Protein AF-A0A924QP96-F1 (afdb_monomer_lite)

pLDDT: mean 77.92, std 16.24, range [33.03, 95.75]

Radius of gyration: 25.94 Å; chains: 1; bounding box: 70×49×58 Å

Secondary structure (DSSP, 8-state):
-------------SSHHHHHHHHHHHTT--GGG--HHHHHHHHHHHHHHHHTT-SGGGHHHHHHHHHHHHHHHHHHSSS--B-TTS-B--TTHHHHHHHHHHHHHHHHHHHHHHHHHHHHTPPPPTTHHHHHHHHHHHH--S-------HHHHHHH-

Sequence (157 aa):
MNTTNYQIKLEHFEGPFDLLLFFIERDELDIYNIPITKIIKDFLDFIHSQEKLNIELSSEFILFVSTLMRIKAKLLLPRKEIDPSGNEIDPRQELIDKILEYKRFKEASVEMADMEAIRMMMVKRGNLQNELATIGEESGEGTEIQAITMFKLMKAF

Foldseek 3Di:
DDPPPPPPPDDPQPADLSVLVVVCVVVVHDLVDDPLVVSLVVLVVVVVVCVVPDDVVCPRSVVVSVLSVVLVVQVPDPDFDADPVRDGDNSCPVVSVVSVVVVVVVVVVVVVVVVVVVVVPDDDDPCPVVVVVVVCVVPDDDDDDDDDDPVNVVVVD

Structure (mmCIF, N/CA/C/O backbone):
data_AF-A0A924QP96-F1
#
_entry.id   AF-A0A924QP96-F1
#
loop_
_atom_site.group_PDB
_atom_site.id
_atom_site.type_symbol
_atom_site.label_atom_id
_atom_site.label_alt_id
_atom_site.label_comp_id
_atom_site.label_asym_id
_atom_site.label_entity_id
_atom_site.label_seq_id
_atom_site.pdbx_PDB_ins_code
_atom_site.Cartn_x
_atom_site.Cartn_y
_atom_site.Cartn_z
_atom_site.occupancy
_atom_site.B_iso_or_equiv
_atom_site.auth_seq_id
_atom_site.auth_comp_id
_atom_site.auth_asym_id
_atom_site.auth_atom_id
_atom_site.pdbx_PDB_model_num
ATOM 1 N N . MET A 1 1 ? -24.815 -28.263 -2.355 1.00 35.00 1 MET A N 1
ATOM 2 C CA . MET A 1 1 ? -24.047 -27.326 -1.508 1.00 35.00 1 MET A CA 1
ATOM 3 C C . MET A 1 1 ? -22.678 -27.194 -2.149 1.00 35.00 1 MET A C 1
ATOM 5 O O . MET A 1 1 ? -21.839 -28.054 -1.934 1.00 35.00 1 MET A O 1
ATOM 9 N N . ASN A 1 2 ? -22.502 -26.217 -3.039 1.00 33.03 2 ASN A N 1
ATOM 10 C CA . ASN A 1 2 ? -21.248 -26.052 -3.773 1.00 33.03 2 ASN A CA 1
ATOM 11 C C . ASN A 1 2 ? -20.337 -25.118 -2.981 1.00 33.03 2 ASN A C 1
ATOM 13 O O . ASN A 1 2 ? -20.459 -23.901 -3.070 1.00 33.03 2 ASN A O 1
ATOM 17 N N . THR A 1 3 ? -19.437 -25.698 -2.196 1.00 41.03 3 THR A N 1
ATOM 18 C CA . THR A 1 3 ? -18.257 -25.012 -1.674 1.00 41.03 3 THR A CA 1
ATOM 19 C C . THR A 1 3 ? -17.284 -24.848 -2.839 1.00 41.03 3 THR A C 1
ATOM 21 O O . THR A 1 3 ? -16.452 -25.715 -3.101 1.00 41.03 3 THR A O 1
ATOM 24 N N . THR A 1 4 ? -17.410 -23.757 -3.595 1.00 37.72 4 THR A N 1
ATOM 25 C CA . THR A 1 4 ? -16.342 -23.322 -4.500 1.00 37.72 4 THR A CA 1
ATOM 26 C C . THR A 1 4 ? -15.203 -22.803 -3.635 1.00 37.72 4 THR A C 1
ATOM 28 O O . THR A 1 4 ? -15.163 -21.637 -3.249 1.00 37.72 4 THR A O 1
ATOM 31 N N . ASN A 1 5 ? -14.330 -23.734 -3.259 1.00 40.84 5 ASN A N 1
ATOM 32 C CA . ASN A 1 5 ? -13.039 -23.490 -2.647 1.00 40.84 5 ASN A CA 1
ATOM 33 C C . ASN A 1 5 ? -12.201 -22.712 -3.668 1.00 40.84 5 ASN A C 1
ATOM 35 O O . ASN A 1 5 ? -11.629 -23.305 -4.584 1.00 40.84 5 ASN A O 1
ATOM 39 N N . TYR A 1 6 ? -12.213 -21.381 -3.578 1.00 34.50 6 TYR A N 1
ATOM 40 C CA . TYR A 1 6 ? -11.291 -20.549 -4.338 1.00 34.50 6 TYR A CA 1
ATOM 41 C C . TYR A 1 6 ? -9.889 -20.869 -3.832 1.00 34.50 6 TYR A C 1
ATOM 43 O O . TYR A 1 6 ? -9.474 -20.432 -2.762 1.00 34.50 6 TYR A O 1
ATOM 51 N N . GLN A 1 7 ? -9.180 -21.695 -4.594 1.00 33.47 7 GLN A N 1
ATOM 52 C CA . GLN A 1 7 ? -7.765 -21.942 -4.402 1.00 33.47 7 GLN A CA 1
ATOM 53 C C . GLN A 1 7 ? -7.032 -20.667 -4.828 1.00 33.47 7 GLN A C 1
ATOM 55 O O . GLN A 1 7 ? -6.632 -20.513 -5.980 1.00 33.47 7 GLN A O 1
ATOM 60 N N . ILE A 1 8 ? -6.933 -19.716 -3.899 1.00 35.69 8 ILE A N 1
ATOM 61 C CA . ILE A 1 8 ? -6.081 -18.541 -4.041 1.00 35.69 8 ILE A CA 1
ATOM 62 C C . ILE A 1 8 ? -4.655 -19.090 -4.094 1.00 35.69 8 ILE A C 1
ATOM 64 O O . ILE A 1 8 ? -4.137 -19.600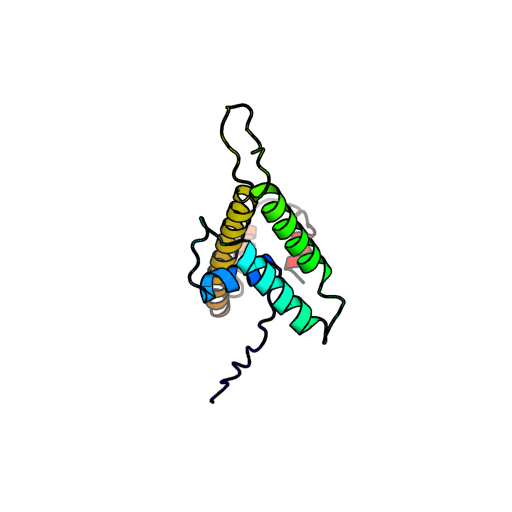 -3.099 1.00 35.69 8 ILE A O 1
ATOM 68 N N . LYS A 1 9 ? -4.038 -19.068 -5.280 1.00 37.75 9 LYS A N 1
ATOM 69 C CA . LYS A 1 9 ? -2.581 -19.161 -5.375 1.00 37.75 9 LYS A CA 1
ATOM 70 C C . LYS A 1 9 ? -2.059 -18.011 -4.528 1.00 37.75 9 LYS A C 1
ATOM 72 O O . LYS A 1 9 ? -2.385 -16.869 -4.830 1.00 37.75 9 LYS A O 1
ATOM 77 N N . LEU A 1 10 ? -1.327 -18.308 -3.457 1.00 51.03 10 LEU A N 1
ATOM 78 C CA . LEU A 1 10 ? -0.653 -17.248 -2.730 1.00 51.03 10 LEU A CA 1
ATOM 79 C C . LEU A 1 10 ? 0.310 -16.560 -3.688 1.00 51.03 10 LEU A C 1
ATOM 81 O O . LEU A 1 10 ? 1.277 -17.165 -4.158 1.00 51.03 10 LEU A O 1
ATOM 85 N N . GLU A 1 11 ? 0.007 -15.307 -3.984 1.00 55.47 11 GLU A N 1
ATOM 86 C CA . GLU A 1 11 ? 0.985 -14.371 -4.499 1.00 55.47 11 GLU A CA 1
ATOM 87 C C . GLU A 1 11 ? 2.100 -14.259 -3.449 1.00 55.47 11 GLU A C 1
ATOM 89 O O . GLU A 1 11 ? 1.843 -14.268 -2.240 1.00 55.47 11 GLU A O 1
ATOM 94 N N . HIS A 1 12 ? 3.357 -14.244 -3.898 1.00 66.81 12 HIS A N 1
ATOM 95 C CA . HIS A 1 12 ? 4.457 -13.845 -3.026 1.00 66.81 12 HIS A CA 1
ATOM 96 C C . HIS A 1 12 ? 4.272 -12.350 -2.760 1.00 66.81 12 HIS A C 1
ATOM 98 O O . HIS A 1 12 ? 4.668 -11.533 -3.582 1.00 66.81 12 HIS A O 1
ATOM 104 N N . PHE A 1 13 ? 3.614 -12.008 -1.654 1.00 76.69 13 PHE A N 1
ATOM 105 C CA . PHE A 1 13 ? 3.503 -10.622 -1.211 1.00 76.69 13 PHE A CA 1
ATOM 106 C C . PHE A 1 13 ? 4.882 -10.110 -0.798 1.00 76.69 13 PHE A C 1
ATOM 108 O O . PHE A 1 13 ? 5.606 -10.794 -0.071 1.00 76.69 13 PHE A O 1
ATOM 115 N N . GLU A 1 14 ? 5.218 -8.883 -1.189 1.00 79.56 14 GLU A N 1
ATOM 116 C CA . GLU A 1 14 ? 6.499 -8.242 -0.845 1.00 79.56 14 GLU A CA 1
ATOM 117 C C . GLU A 1 14 ? 6.496 -7.608 0.563 1.00 79.56 14 GLU A C 1
ATOM 119 O O . GLU A 1 14 ? 7.251 -6.680 0.850 1.00 79.56 14 GLU A O 1
ATOM 124 N N . GLY A 1 15 ? 5.621 -8.086 1.455 1.00 86.12 15 GLY A N 1
ATOM 125 C CA . GLY A 1 15 ? 5.541 -7.662 2.853 1.00 86.12 15 GLY A CA 1
ATOM 126 C C . GLY A 1 15 ? 4.112 -7.429 3.363 1.00 86.12 15 GLY A C 1
ATOM 127 O O . GLY A 1 15 ? 3.129 -7.672 2.656 1.00 86.12 15 GLY A O 1
ATOM 128 N N . PRO A 1 16 ? 3.962 -6.937 4.608 1.00 89.06 16 PRO A N 1
ATOM 129 C CA . PRO A 1 16 ? 2.652 -6.755 5.230 1.00 89.06 16 PRO A CA 1
ATOM 130 C C . PRO A 1 16 ? 1.829 -5.626 4.595 1.00 89.06 16 PRO A C 1
ATOM 132 O O . PRO A 1 16 ? 0.611 -5.740 4.518 1.00 89.06 16 PRO A O 1
ATOM 135 N N . PHE A 1 17 ? 2.449 -4.545 4.114 1.00 91.38 17 PHE A N 1
ATOM 136 C CA . PHE A 1 17 ? 1.701 -3.462 3.458 1.00 91.38 17 PHE A CA 1
ATOM 137 C C . PHE A 1 17 ? 1.084 -3.896 2.129 1.00 91.38 17 PHE A C 1
ATOM 139 O O . PHE A 1 17 ? -0.019 -3.464 1.805 1.00 91.38 17 PHE A O 1
ATOM 146 N N . ASP A 1 18 ? 1.757 -4.789 1.406 1.00 89.19 18 ASP A N 1
ATOM 147 C CA . ASP A 1 18 ? 1.261 -5.336 0.148 1.00 89.19 18 ASP A CA 1
ATOM 148 C C . ASP A 1 18 ? 0.021 -6.208 0.367 1.00 89.19 18 ASP A C 1
ATOM 150 O O . ASP A 1 18 ? -1.023 -6.008 -0.254 1.00 89.19 18 ASP A O 1
ATOM 154 N N . LEU A 1 19 ? 0.092 -7.100 1.360 1.00 88.44 19 LEU A N 1
ATOM 155 C CA . LEU A 1 19 ? -1.046 -7.917 1.772 1.00 88.44 19 LEU A CA 1
ATOM 156 C C . LEU A 1 19 ? -2.220 -7.058 2.273 1.00 88.44 19 LEU A C 1
ATOM 158 O O . LEU A 1 19 ? -3.385 -7.358 2.009 1.00 88.44 19 LEU A O 1
ATOM 162 N N . LEU A 1 20 ? -1.926 -5.973 2.991 1.00 90.38 20 LEU A N 1
ATOM 163 C CA . LEU A 1 20 ? -2.950 -5.039 3.440 1.00 90.38 20 LEU A CA 1
ATOM 164 C C . LEU A 1 20 ? -3.643 -4.349 2.262 1.00 90.38 20 LEU A C 1
ATOM 166 O O . LEU A 1 20 ? -4.870 -4.254 2.252 1.00 90.38 20 LEU A O 1
ATOM 170 N N . LEU A 1 21 ? -2.869 -3.882 1.283 1.00 89.94 21 LEU A N 1
ATOM 171 C CA . LEU A 1 21 ? -3.402 -3.253 0.081 1.00 89.94 21 LEU A CA 1
ATOM 172 C C . LEU A 1 21 ? -4.283 -4.237 -0.699 1.00 89.94 21 LEU A C 1
ATOM 174 O O . LEU A 1 21 ? -5.392 -3.878 -1.086 1.00 89.94 21 LEU A O 1
ATOM 178 N N . PHE A 1 22 ? -3.859 -5.498 -0.805 1.00 89.50 22 PHE A N 1
ATOM 179 C CA . PHE A 1 22 ? -4.665 -6.569 -1.387 1.00 89.50 22 PHE A CA 1
ATOM 180 C C . PHE A 1 22 ? -6.014 -6.747 -0.673 1.00 89.50 22 PHE A C 1
ATOM 182 O O . PHE A 1 22 ? -7.045 -6.854 -1.332 1.00 89.50 22 PHE A O 1
ATOM 189 N N . PHE A 1 23 ? -6.053 -6.748 0.666 1.00 89.44 23 PHE A N 1
ATOM 190 C CA . PHE A 1 23 ? -7.327 -6.842 1.393 1.00 89.44 23 PHE A CA 1
ATOM 191 C C . PHE A 1 23 ? -8.234 -5.636 1.156 1.00 89.44 23 PHE A C 1
ATOM 193 O O . PHE A 1 23 ? -9.446 -5.803 1.030 1.00 89.44 23 PHE A O 1
ATOM 200 N N . ILE A 1 24 ? -7.655 -4.435 1.088 1.00 89.56 24 ILE A N 1
ATOM 201 C CA . ILE A 1 24 ? -8.392 -3.200 0.807 1.00 89.56 24 ILE A CA 1
ATOM 202 C C . ILE A 1 24 ? -9.014 -3.256 -0.592 1.00 89.56 24 ILE A C 1
ATOM 204 O O . ILE A 1 24 ? -10.193 -2.945 -0.737 1.00 89.56 24 ILE A O 1
ATOM 208 N N . GLU A 1 25 ? -8.255 -3.698 -1.595 1.00 88.75 25 GLU A N 1
ATOM 209 C CA . GLU A 1 25 ? -8.723 -3.822 -2.978 1.00 88.75 25 GLU A CA 1
ATOM 210 C C . GLU A 1 25 ? -9.764 -4.937 -3.141 1.00 88.75 25 GLU A C 1
ATOM 212 O O . GLU A 1 25 ? -10.822 -4.704 -3.719 1.00 88.75 25 GLU A O 1
ATOM 217 N N . ARG A 1 26 ? -9.512 -6.129 -2.580 1.00 88.81 26 ARG A N 1
ATOM 218 C CA . ARG A 1 26 ? -10.419 -7.290 -2.651 1.00 88.81 26 ARG A CA 1
ATOM 219 C C . ARG A 1 26 ? -11.801 -6.986 -2.075 1.00 88.81 26 ARG A C 1
ATOM 221 O O . ARG A 1 26 ? -12.803 -7.482 -2.583 1.00 88.81 26 ARG A O 1
ATOM 228 N N . ASP A 1 27 ? -11.837 -6.226 -0.985 1.00 88.69 27 ASP A N 1
ATOM 229 C CA . ASP A 1 27 ? -13.055 -5.945 -0.228 1.00 88.69 27 ASP A CA 1
ATOM 230 C C . ASP A 1 27 ? -13.647 -4.556 -0.517 1.00 88.69 27 ASP A C 1
ATOM 232 O O . ASP A 1 27 ? -14.581 -4.155 0.180 1.00 88.69 27 ASP A O 1
ATOM 236 N N . GLU A 1 28 ? -13.100 -3.832 -1.503 1.00 87.88 28 GLU A N 1
ATOM 237 C CA . GLU A 1 28 ? -13.508 -2.475 -1.899 1.00 87.88 28 GLU A CA 1
ATOM 238 C C . GLU A 1 28 ? -13.612 -1.508 -0.702 1.00 87.88 28 GLU A C 1
ATOM 240 O O . GLU A 1 28 ? -14.573 -0.751 -0.543 1.00 87.88 28 GLU A O 1
ATOM 245 N N . LEU A 1 29 ? -12.621 -1.561 0.192 1.00 87.88 29 LEU A N 1
ATOM 246 C CA . LEU A 1 29 ? -12.597 -0.748 1.406 1.00 87.88 29 LEU A CA 1
ATOM 247 C C . LEU A 1 29 ? -12.061 0.658 1.123 1.00 87.88 29 LEU A C 1
ATOM 249 O O . LEU A 1 29 ? -11.105 0.847 0.375 1.00 87.88 29 LEU A O 1
ATOM 253 N N . ASP A 1 30 ? -12.628 1.651 1.806 1.00 89.06 30 ASP A N 1
ATOM 254 C CA . ASP A 1 30 ? -12.064 2.999 1.828 1.00 89.06 30 ASP A CA 1
ATOM 255 C C . ASP A 1 30 ? -10.806 3.031 2.714 1.00 89.06 30 ASP A C 1
ATOM 257 O O . ASP A 1 30 ? -10.857 2.678 3.897 1.00 89.06 30 ASP A O 1
ATOM 261 N N . ILE A 1 31 ? -9.685 3.495 2.151 1.00 85.94 31 ILE A N 1
ATOM 262 C CA . ILE A 1 31 ? -8.395 3.640 2.842 1.00 85.94 31 ILE A CA 1
ATOM 263 C C . ILE A 1 31 ? -8.521 4.590 4.043 1.00 85.94 31 ILE A C 1
ATOM 265 O O . ILE A 1 31 ? -7.880 4.371 5.071 1.00 85.94 31 ILE A O 1
ATOM 269 N N . TYR A 1 32 ? -9.375 5.613 3.963 1.00 86.50 32 TYR A N 1
ATOM 270 C CA . TYR A 1 32 ? -9.579 6.553 5.069 1.00 86.50 32 TYR A CA 1
ATOM 271 C C . TYR A 1 32 ? -10.458 5.977 6.183 1.00 86.50 32 TYR A C 1
ATOM 273 O O . TYR A 1 32 ? -10.402 6.440 7.324 1.00 86.50 32 TYR A O 1
ATOM 281 N N . ASN A 1 33 ? -11.254 4.946 5.888 1.00 85.81 33 ASN A N 1
ATOM 282 C CA . ASN A 1 33 ? -12.160 4.337 6.853 1.00 85.81 33 ASN A CA 1
ATOM 283 C C . ASN A 1 33 ? -12.020 2.815 6.913 1.00 85.81 33 ASN A C 1
ATOM 285 O O . ASN A 1 33 ? -12.968 2.052 6.714 1.00 85.81 33 ASN A O 1
ATOM 289 N N . ILE A 1 34 ? -10.814 2.376 7.255 1.00 85.00 34 ILE A N 1
ATOM 290 C CA . ILE A 1 34 ? -10.489 0.958 7.322 1.00 85.00 34 ILE A CA 1
ATOM 291 C C . ILE A 1 34 ? -11.118 0.292 8.566 1.00 85.00 34 ILE A C 1
ATOM 293 O O . ILE A 1 34 ? -10.837 0.705 9.704 1.00 85.00 34 ILE A O 1
ATOM 297 N N . PRO A 1 35 ? -11.895 -0.801 8.404 1.00 89.00 35 PRO A N 1
ATOM 298 C CA . PRO A 1 35 ? -12.380 -1.614 9.514 1.00 89.00 35 PRO A CA 1
ATOM 299 C C . PRO A 1 35 ? -11.260 -2.495 10.095 1.00 89.00 35 PRO A C 1
ATOM 301 O O . PRO A 1 35 ? -11.127 -3.672 9.758 1.00 89.00 35 PRO A O 1
ATOM 304 N N . ILE A 1 36 ? -10.492 -1.946 11.046 1.00 89.12 36 ILE A N 1
ATOM 305 C CA . ILE A 1 36 ? -9.328 -2.601 11.686 1.00 89.12 36 ILE A CA 1
ATOM 306 C C . ILE A 1 36 ? -9.634 -4.024 12.186 1.00 89.12 36 ILE A C 1
ATOM 308 O O . ILE A 1 36 ? -8.807 -4.922 12.063 1.00 89.12 36 ILE A O 1
ATOM 312 N N . THR A 1 37 ? -10.834 -4.271 12.722 1.00 90.38 37 THR A N 1
ATOM 313 C CA . THR A 1 37 ? -11.215 -5.609 13.210 1.00 90.38 37 THR A CA 1
ATOM 314 C C . THR A 1 37 ? -11.270 -6.657 12.101 1.00 90.38 37 THR A C 1
ATOM 316 O O . THR A 1 37 ? -10.859 -7.790 12.340 1.00 90.38 37 THR A O 1
ATOM 319 N N . LYS A 1 38 ? -11.773 -6.293 10.916 1.00 90.25 38 LYS A N 1
ATOM 320 C CA . LYS A 1 38 ? -11.849 -7.207 9.772 1.00 90.25 38 LYS A CA 1
ATOM 321 C C . LYS A 1 38 ? -10.441 -7.526 9.274 1.00 90.25 38 LYS A C 1
ATOM 323 O O . LYS A 1 38 ? -10.082 -8.688 9.171 1.00 90.25 38 LYS A O 1
ATOM 328 N N . ILE A 1 39 ? -9.621 -6.491 9.114 1.00 90.69 39 ILE A N 1
ATOM 329 C CA . ILE A 1 39 ? -8.245 -6.617 8.627 1.00 90.69 39 ILE A CA 1
ATOM 330 C C . ILE A 1 39 ? -7.385 -7.482 9.547 1.00 90.69 39 ILE A C 1
ATOM 332 O O . ILE A 1 39 ? -6.684 -8.360 9.065 1.00 90.69 39 ILE A O 1
ATOM 336 N N . ILE A 1 40 ? -7.457 -7.288 10.870 1.00 90.88 40 ILE A N 1
ATOM 337 C CA . ILE A 1 40 ? -6.714 -8.136 11.819 1.00 90.88 40 ILE A CA 1
ATOM 338 C C . ILE A 1 40 ? -7.086 -9.610 11.640 1.00 90.88 40 ILE A C 1
ATOM 340 O O . ILE A 1 40 ? -6.206 -10.466 11.680 1.00 90.88 40 ILE A O 1
ATOM 344 N N . LYS A 1 41 ? -8.379 -9.904 11.465 1.00 91.06 41 LYS A N 1
ATOM 345 C CA . LYS A 1 41 ? -8.849 -11.276 11.277 1.00 91.06 41 LYS A CA 1
ATOM 346 C C . LYS A 1 41 ? -8.294 -11.863 9.981 1.00 91.06 41 LYS A C 1
ATOM 348 O O . LYS A 1 41 ? -7.708 -12.935 10.025 1.00 91.06 41 LYS A O 1
ATOM 353 N N . ASP A 1 42 ? -8.398 -11.128 8.880 1.00 89.44 42 ASP A N 1
ATOM 354 C CA . ASP A 1 42 ? -7.914 -11.575 7.574 1.00 89.44 42 ASP A CA 1
ATOM 355 C C . ASP A 1 42 ? -6.387 -11.778 7.563 1.00 89.44 42 ASP A C 1
ATOM 357 O O . ASP A 1 42 ? -5.895 -12.752 6.995 1.00 89.44 42 ASP A O 1
ATOM 361 N N . PHE A 1 43 ? -5.632 -10.921 8.261 1.00 88.44 43 PHE A N 1
ATOM 362 C CA . PHE A 1 43 ? -4.190 -11.093 8.471 1.00 88.44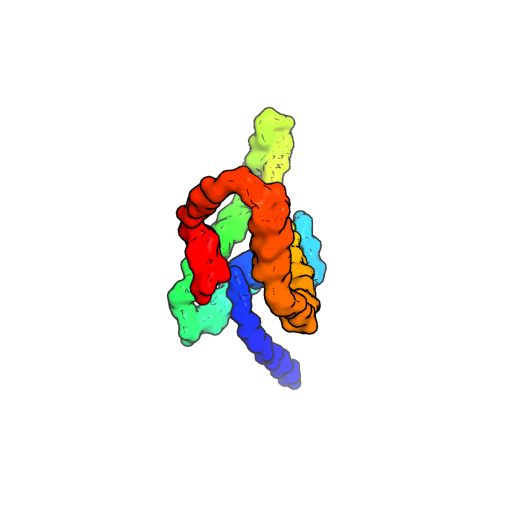 43 PHE A CA 1
ATOM 363 C C . PHE A 1 43 ? -3.857 -12.359 9.261 1.00 88.44 43 PHE A C 1
ATOM 365 O O . PHE A 1 43 ? -2.956 -13.101 8.880 1.00 88.44 43 PHE A O 1
ATOM 372 N N . LEU A 1 44 ? -4.556 -12.601 10.371 1.00 86.69 44 LEU A N 1
ATOM 373 C CA . LEU A 1 44 ? -4.341 -13.797 11.187 1.00 86.69 44 LEU A CA 1
ATOM 374 C C . LEU A 1 44 ? -4.712 -15.064 10.415 1.00 86.69 44 LEU A C 1
ATOM 376 O O . LEU A 1 44 ? -3.962 -16.035 10.450 1.00 86.69 44 LEU A O 1
ATOM 380 N N . ASP A 1 45 ? -5.822 -15.039 9.677 1.00 87.06 45 ASP A N 1
ATOM 381 C CA . ASP A 1 45 ? -6.252 -16.150 8.830 1.00 87.06 45 ASP A CA 1
ATOM 382 C C . ASP A 1 45 ? -5.195 -16.446 7.749 1.00 87.06 45 ASP A C 1
ATOM 384 O O . ASP A 1 45 ? -4.853 -17.609 7.516 1.00 87.06 45 ASP A O 1
ATOM 388 N N . PHE A 1 46 ? -4.604 -15.406 7.148 1.00 83.44 46 PHE A N 1
ATOM 389 C CA . PHE A 1 46 ? -3.490 -15.545 6.211 1.00 83.44 46 PHE A CA 1
ATOM 390 C C . PHE A 1 46 ? -2.253 -16.173 6.870 1.00 83.44 46 PHE A C 1
ATOM 392 O O . PHE A 1 46 ? -1.758 -17.188 6.375 1.00 83.44 46 PHE A O 1
ATOM 399 N N . ILE A 1 47 ? -1.790 -15.633 8.003 1.00 80.44 47 ILE A N 1
ATOM 400 C CA . ILE A 1 47 ? -0.611 -16.142 8.725 1.00 80.44 47 ILE A CA 1
ATOM 401 C C . ILE A 1 47 ? -0.819 -17.605 9.130 1.00 80.44 47 ILE A C 1
ATOM 403 O O . ILE A 1 47 ? 0.019 -18.448 8.824 1.00 80.44 47 ILE A O 1
ATOM 407 N N . HIS A 1 48 ? -1.961 -17.950 9.726 1.00 80.19 48 HIS A N 1
ATOM 408 C CA . HIS A 1 48 ? -2.254 -19.324 10.143 1.00 80.19 48 HIS A CA 1
ATOM 409 C C . HIS A 1 48 ? -2.396 -20.297 8.966 1.00 80.19 48 HIS A C 1
ATOM 411 O O . HIS A 1 48 ? -2.083 -21.484 9.098 1.00 80.19 48 HIS A O 1
ATOM 417 N N . SER A 1 49 ? -2.844 -19.822 7.798 1.00 77.94 49 SER A N 1
ATOM 418 C CA . SER A 1 49 ? -2.840 -20.635 6.576 1.00 77.94 49 SER A CA 1
ATOM 419 C C . SER A 1 49 ? -1.416 -20.959 6.099 1.00 77.94 49 SER A C 1
ATOM 421 O O . SER A 1 49 ? -1.196 -22.039 5.547 1.00 77.94 49 SER A O 1
ATOM 423 N N . GLN A 1 50 ? -0.456 -20.062 6.364 1.00 68.50 50 GLN A N 1
ATOM 424 C CA . GLN A 1 50 ? 0.957 -20.181 5.990 1.00 68.50 50 GLN A CA 1
ATOM 425 C C . GLN A 1 50 ? 1.836 -20.874 7.035 1.00 68.50 50 GLN A C 1
ATOM 427 O O . GLN A 1 50 ? 2.802 -21.534 6.662 1.00 68.50 50 GLN A O 1
ATOM 432 N N . GLU A 1 51 ? 1.496 -20.806 8.325 1.00 58.06 51 GLU A N 1
ATOM 433 C CA . GLU A 1 51 ? 2.249 -21.448 9.417 1.00 58.06 51 GLU A CA 1
ATOM 434 C C . GLU A 1 51 ? 2.343 -22.976 9.275 1.00 58.06 51 GLU A C 1
ATOM 436 O O . GLU A 1 51 ? 3.271 -23.591 9.797 1.00 58.06 51 GLU A O 1
ATOM 441 N N . LYS A 1 52 ? 1.438 -23.611 8.518 1.00 58.19 52 LYS A N 1
ATOM 442 C CA . LYS A 1 52 ? 1.579 -25.032 8.154 1.00 58.19 52 LYS A CA 1
ATOM 443 C C . LYS A 1 52 ? 2.757 -25.306 7.207 1.00 58.19 52 LYS A C 1
ATOM 445 O O . LYS A 1 52 ? 3.119 -26.470 7.052 1.00 58.19 52 LYS A O 1
ATOM 450 N N . LEU A 1 53 ? 3.312 -24.277 6.562 1.00 54.22 53 LEU A N 1
ATOM 451 C CA . LEU A 1 53 ? 4.312 -24.384 5.500 1.00 54.22 53 LEU A CA 1
ATOM 452 C C . LEU A 1 53 ? 5.655 -23.697 5.807 1.00 54.22 53 LEU A C 1
ATOM 454 O O . LEU A 1 53 ? 6.659 -24.197 5.314 1.00 54.22 53 LEU A O 1
ATOM 458 N N . ASN A 1 54 ? 5.718 -22.600 6.580 1.00 55.25 54 ASN A N 1
ATOM 459 C CA . ASN A 1 54 ? 6.990 -21.919 6.894 1.00 55.25 54 ASN A CA 1
ATOM 460 C C . ASN A 1 54 ? 6.900 -20.963 8.103 1.00 55.25 54 ASN A C 1
ATOM 462 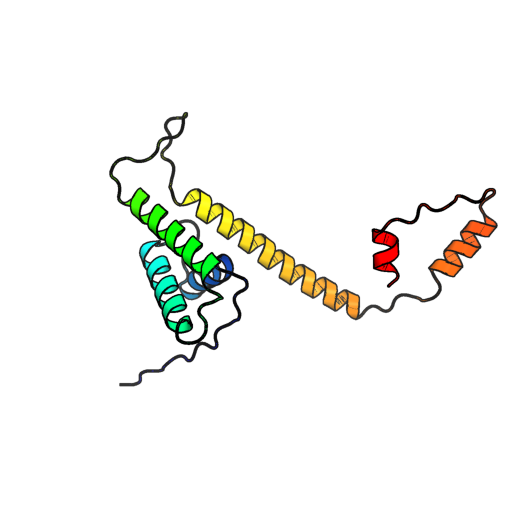O O . ASN A 1 54 ? 6.139 -20.002 8.082 1.00 55.25 54 ASN A O 1
ATOM 466 N N . ILE A 1 55 ? 7.731 -21.184 9.130 1.00 53.19 55 ILE A N 1
ATOM 467 C CA . ILE A 1 55 ? 7.796 -20.378 10.371 1.00 53.19 55 ILE A CA 1
ATOM 468 C C . ILE A 1 55 ? 8.702 -19.131 10.232 1.00 53.19 55 ILE A C 1
ATOM 470 O O . ILE A 1 55 ? 8.514 -18.149 10.947 1.00 53.19 55 ILE A O 1
ATOM 474 N N . GLU A 1 56 ? 9.660 -19.119 9.297 1.00 55.59 56 GLU A N 1
ATOM 475 C CA . GLU A 1 56 ? 10.664 -18.041 9.180 1.00 55.59 56 GLU A CA 1
ATOM 476 C C . GLU A 1 56 ? 10.154 -16.749 8.513 1.00 55.59 56 GLU A C 1
ATOM 478 O O . GLU A 1 56 ? 10.711 -15.684 8.762 1.00 55.59 56 GLU A O 1
ATOM 483 N N . LEU A 1 57 ? 9.058 -16.792 7.742 1.00 58.66 57 LEU A N 1
ATOM 484 C CA . LEU A 1 57 ? 8.508 -15.620 7.033 1.00 58.66 57 LEU A CA 1
ATOM 485 C C . LEU A 1 57 ? 7.724 -14.656 7.957 1.00 58.66 57 LEU A C 1
ATOM 487 O O . LEU A 1 57 ? 7.208 -13.637 7.513 1.00 58.66 57 LEU A O 1
ATOM 491 N N . SER A 1 58 ? 7.591 -14.964 9.250 1.00 63.91 58 SER A N 1
ATOM 492 C CA . SER A 1 58 ? 6.512 -14.410 10.076 1.00 63.91 58 SER A CA 1
ATOM 493 C C . SER A 1 58 ? 6.860 -13.169 10.912 1.00 63.91 58 SER A C 1
ATOM 495 O O . SER A 1 58 ? 5.952 -12.582 11.502 1.00 63.91 58 SER A O 1
ATOM 497 N N . SER A 1 59 ? 8.121 -12.745 11.022 1.00 78.94 59 SER A N 1
ATOM 498 C CA . SER A 1 59 ? 8.513 -11.702 11.993 1.00 78.94 59 SER A CA 1
ATOM 499 C C . SER A 1 59 ? 7.906 -10.325 11.686 1.00 78.94 59 SER A C 1
ATOM 501 O O . SER A 1 59 ? 7.306 -9.702 12.566 1.00 78.94 59 SER A O 1
ATOM 503 N N . GLU A 1 60 ? 7.990 -9.873 10.435 1.00 82.50 60 GLU A N 1
ATOM 504 C CA . GLU A 1 60 ? 7.420 -8.595 9.990 1.00 82.50 60 GLU A CA 1
ATOM 505 C C . GLU A 1 60 ? 5.888 -8.605 10.041 1.00 82.50 60 GLU A C 1
ATOM 507 O O . GLU A 1 60 ? 5.267 -7.641 10.492 1.00 82.50 60 GLU A O 1
ATOM 512 N N . PHE A 1 61 ? 5.269 -9.726 9.661 1.00 85.12 61 PHE A N 1
ATOM 513 C CA . PHE A 1 61 ? 3.820 -9.903 9.728 1.00 85.12 61 PHE A CA 1
ATOM 514 C C . PHE A 1 61 ? 3.309 -9.907 11.175 1.00 85.12 61 PHE A C 1
ATOM 516 O O . PHE A 1 61 ? 2.313 -9.246 11.469 1.00 85.12 61 PHE A O 1
ATOM 523 N N . ILE A 1 62 ? 4.005 -10.571 12.106 1.00 85.19 62 ILE A N 1
ATOM 524 C CA . ILE A 1 62 ? 3.662 -10.555 13.538 1.00 85.19 62 ILE A CA 1
ATOM 525 C C . ILE A 1 62 ? 3.785 -9.138 14.102 1.00 85.19 62 ILE A C 1
ATOM 527 O O . ILE A 1 62 ? 2.875 -8.670 14.794 1.00 85.19 62 ILE A O 1
ATOM 531 N N . LEU A 1 63 ? 4.877 -8.430 13.791 1.00 88.88 63 LEU A N 1
ATOM 532 C CA . LEU A 1 63 ? 5.048 -7.035 14.198 1.00 88.88 63 LEU A CA 1
ATOM 533 C C . LEU A 1 63 ? 3.884 -6.178 13.685 1.00 88.88 63 LEU A C 1
ATOM 535 O O . LEU A 1 63 ? 3.317 -5.374 14.435 1.00 88.88 63 LEU A O 1
ATOM 539 N N . PHE A 1 64 ? 3.481 -6.382 12.434 1.00 90.38 64 PHE A N 1
ATOM 540 C CA . PHE A 1 64 ? 2.391 -5.632 11.835 1.00 90.38 64 PHE A CA 1
ATOM 541 C C . PHE A 1 64 ? 1.042 -5.925 12.501 1.00 90.38 64 PHE A C 1
ATOM 543 O O . PHE A 1 64 ? 0.342 -5.000 12.918 1.00 90.38 64 PHE A O 1
ATOM 550 N N . VAL A 1 65 ? 0.710 -7.200 12.717 1.00 90.00 65 VAL A N 1
ATOM 551 C CA . VAL A 1 65 ? -0.509 -7.603 13.433 1.00 90.00 65 VAL A CA 1
ATOM 552 C C . VAL A 1 65 ? -0.531 -7.035 14.852 1.00 90.00 65 VAL A C 1
ATOM 554 O O . VAL A 1 65 ? -1.552 -6.494 15.279 1.00 90.00 65 VAL A O 1
ATOM 557 N N . SER A 1 66 ? 0.596 -7.072 15.568 1.00 91.88 66 SER A N 1
ATOM 558 C CA . SER A 1 66 ? 0.704 -6.469 16.902 1.00 91.88 66 SER A CA 1
ATOM 559 C C . SER A 1 66 ? 0.423 -4.958 16.876 1.00 91.88 66 SER A C 1
ATOM 561 O O . SER A 1 66 ? -0.242 -4.423 17.767 1.00 91.88 66 SER A O 1
ATOM 563 N N . THR A 1 67 ? 0.846 -4.276 15.807 1.00 92.44 67 THR A N 1
ATOM 564 C CA . THR A 1 67 ? 0.595 -2.848 15.591 1.00 92.44 67 THR A CA 1
ATOM 565 C C . THR A 1 67 ? -0.889 -2.580 15.345 1.00 92.44 67 THR A C 1
ATOM 567 O O . THR A 1 67 ? -1.459 -1.690 15.978 1.00 92.44 67 THR A O 1
ATOM 570 N N . LEU A 1 68 ? -1.554 -3.385 14.513 1.00 92.44 68 LEU A N 1
ATOM 571 C CA . LEU A 1 68 ? -3.000 -3.283 14.296 1.00 92.44 68 LEU A CA 1
ATOM 572 C C . LEU A 1 68 ? -3.795 -3.547 15.583 1.00 92.44 68 LEU A C 1
ATOM 574 O O . LEU A 1 68 ? -4.741 -2.819 15.891 1.00 92.44 68 LEU A O 1
ATOM 578 N N . MET A 1 69 ? -3.396 -4.548 16.375 1.00 92.62 69 MET A N 1
ATOM 579 C CA . MET A 1 69 ? -4.006 -4.830 17.679 1.00 92.62 69 MET A CA 1
ATOM 580 C C . MET A 1 69 ? -3.847 -3.654 18.647 1.00 92.62 69 MET A C 1
ATOM 582 O O . MET A 1 69 ? -4.808 -3.292 19.328 1.00 92.62 69 MET A O 1
ATOM 586 N N . ARG A 1 70 ? -2.674 -3.009 18.670 1.00 91.94 70 ARG A N 1
ATOM 587 C CA . ARG A 1 70 ? -2.431 -1.789 19.454 1.00 91.94 70 ARG A CA 1
ATOM 588 C C . ARG A 1 70 ? -3.355 -0.649 19.028 1.00 91.94 70 ARG A C 1
ATOM 590 O O . ARG A 1 70 ? -3.945 -0.000 19.889 1.00 91.94 70 ARG A O 1
ATOM 597 N N . ILE A 1 71 ? -3.516 -0.425 17.723 1.00 90.62 71 ILE A N 1
ATOM 598 C CA . ILE A 1 71 ? -4.431 0.593 17.178 1.00 90.62 71 ILE A CA 1
ATOM 599 C C . ILE A 1 71 ? -5.873 0.289 17.599 1.00 90.62 71 ILE A C 1
ATOM 601 O O . ILE A 1 71 ? -6.569 1.169 18.104 1.00 90.62 71 ILE A O 1
ATOM 605 N N . LYS A 1 72 ? -6.308 -0.972 17.479 1.00 90.88 72 LYS A N 1
ATOM 606 C CA . LYS A 1 72 ? -7.639 -1.406 17.925 1.00 90.88 72 LYS A CA 1
ATOM 607 C C . LYS A 1 72 ? -7.850 -1.168 19.420 1.00 90.88 72 LYS A C 1
ATOM 609 O O . LYS A 1 72 ? -8.910 -0.686 19.807 1.00 90.88 72 LYS A O 1
ATOM 614 N N . ALA A 1 73 ? -6.861 -1.485 20.253 1.00 91.31 73 ALA A N 1
ATOM 615 C CA . ALA A 1 73 ? -6.934 -1.242 21.689 1.00 91.31 73 ALA A CA 1
ATOM 616 C C . ALA A 1 73 ? -7.093 0.255 21.996 1.00 91.31 73 ALA A C 1
ATOM 618 O O . ALA A 1 73 ? -7.986 0.614 22.757 1.00 91.31 73 ALA A O 1
ATOM 619 N N . LYS A 1 74 ? -6.301 1.127 21.351 1.00 88.06 74 LYS A N 1
ATOM 620 C CA . LYS A 1 74 ? -6.432 2.588 21.488 1.00 88.06 74 LYS A CA 1
ATOM 621 C C . LYS A 1 74 ? -7.817 3.097 21.084 1.00 88.06 74 LYS A C 1
ATOM 623 O O . LYS A 1 74 ? -8.385 3.917 21.792 1.00 88.06 74 LYS A O 1
ATOM 628 N N . LEU A 1 75 ? -8.380 2.571 19.998 1.00 86.00 75 LEU A N 1
ATOM 629 C CA . LEU A 1 75 ? -9.690 2.982 19.480 1.00 86.00 75 LEU A CA 1
ATOM 630 C C . LEU A 1 75 ? -10.855 2.612 20.417 1.00 86.00 75 LEU A C 1
ATOM 632 O O . LEU A 1 75 ? -11.870 3.301 20.441 1.00 86.00 75 LEU A O 1
ATOM 636 N N . LEU A 1 76 ? -10.713 1.540 21.201 1.00 87.31 76 LEU A N 1
ATOM 637 C CA . LEU A 1 76 ? -11.716 1.109 22.183 1.00 87.31 76 LEU A CA 1
ATOM 638 C C . LEU A 1 76 ? -11.603 1.834 23.533 1.00 87.31 76 LEU A C 1
ATOM 640 O O . LEU A 1 76 ? -12.502 1.709 24.368 1.00 87.31 76 LEU A O 1
ATOM 644 N N . LEU A 1 77 ? -10.511 2.560 23.781 1.00 86.00 77 LEU A N 1
ATOM 645 C CA . LEU A 1 77 ? -10.318 3.268 25.041 1.00 86.00 77 LEU A CA 1
ATOM 646 C C . LEU A 1 77 ? -11.151 4.563 25.074 1.00 86.00 77 LEU A C 1
ATOM 648 O O . LEU A 1 77 ? -11.179 5.315 24.104 1.00 86.00 77 LEU A O 1
ATOM 652 N N . PRO A 1 78 ? -11.782 4.891 26.218 1.00 75.19 78 PRO A N 1
ATOM 653 C CA . PRO A 1 78 ? -12.606 6.095 26.355 1.00 75.19 78 PRO A CA 1
ATOM 654 C C . PRO A 1 78 ? -11.788 7.394 26.422 1.00 75.19 78 PRO A C 1
ATOM 656 O O . PRO A 1 78 ? -12.353 8.483 26.370 1.00 75.19 78 PRO A O 1
ATOM 659 N N . ARG A 1 79 ? -10.461 7.300 26.575 1.00 69.69 79 ARG A N 1
ATOM 660 C CA . ARG A 1 79 ? -9.549 8.446 26.613 1.00 69.69 79 ARG A CA 1
ATOM 661 C C . ARG A 1 79 ? -8.842 8.556 25.272 1.00 69.69 79 ARG A C 1
ATOM 663 O O . ARG A 1 79 ? -7.917 7.794 25.007 1.00 69.69 79 ARG A O 1
ATOM 670 N N . LYS A 1 80 ? -9.292 9.500 24.455 1.00 70.69 80 LYS A N 1
ATOM 671 C CA . LYS A 1 80 ? -8.657 9.830 23.182 1.00 70.69 80 LYS A CA 1
ATOM 672 C C . LYS A 1 80 ? -7.413 10.679 23.444 1.00 70.69 80 LYS A C 1
ATOM 674 O O . LYS A 1 80 ? -7.439 11.559 24.306 1.00 70.69 80 LYS A O 1
ATOM 679 N N . GLU A 1 81 ? -6.321 10.364 22.756 1.00 72.25 81 GLU A N 1
ATOM 680 C CA . GLU A 1 81 ? -5.096 11.164 22.803 1.00 72.25 81 GLU A CA 1
ATOM 681 C C . GLU A 1 81 ? -5.371 12.502 22.101 1.00 72.25 81 GLU A C 1
ATOM 683 O O . GLU A 1 81 ? -5.988 12.540 21.034 1.00 72.25 81 GLU A O 1
ATOM 688 N N . ILE A 1 82 ? -4.983 13.598 22.751 1.00 80.12 82 ILE A N 1
ATOM 689 C CA . ILE A 1 82 ? -5.248 14.960 22.286 1.00 80.12 82 ILE A CA 1
ATOM 690 C C . ILE A 1 82 ? -3.906 15.603 21.956 1.00 80.12 82 ILE A C 1
ATOM 692 O O . ILE A 1 82 ? -2.979 15.541 22.767 1.00 80.12 82 ILE A O 1
ATOM 696 N N . ASP A 1 83 ? -3.815 16.225 20.787 1.00 75.62 83 ASP A N 1
ATOM 697 C CA . ASP A 1 83 ? -2.634 16.978 20.379 1.00 75.62 83 ASP A CA 1
ATOM 698 C C . ASP A 1 83 ? -2.455 18.260 21.215 1.00 75.62 83 ASP A C 1
ATOM 700 O O . ASP A 1 83 ? -3.413 18.745 21.829 1.00 75.62 83 ASP A O 1
ATOM 704 N N . PRO A 1 84 ? -1.263 18.891 21.193 1.00 75.56 84 PRO A N 1
ATOM 705 C CA . PRO A 1 84 ? -1.012 20.173 21.865 1.00 75.56 84 PRO A CA 1
ATOM 706 C C . PRO A 1 84 ? -1.995 21.288 21.465 1.00 75.56 84 PRO A C 1
ATOM 708 O O . PRO A 1 84 ? -2.190 22.245 22.211 1.00 75.56 84 PRO A O 1
ATOM 711 N N . SER A 1 85 ? -2.621 21.158 20.292 1.00 76.38 85 SER A N 1
ATOM 712 C CA . SER A 1 85 ? -3.636 22.070 19.754 1.00 76.38 85 SER A CA 1
ATOM 713 C C . SER A 1 85 ? -5.077 21.722 20.152 1.00 76.38 85 SER A C 1
ATOM 715 O O . SER A 1 85 ? -5.999 22.393 19.699 1.00 76.38 85 SER A O 1
ATOM 717 N N . GLY A 1 86 ? -5.300 20.693 20.976 1.00 76.38 86 GLY A N 1
ATOM 718 C CA . GLY A 1 86 ? -6.638 20.289 21.420 1.00 76.38 86 GLY A CA 1
ATOM 719 C C . GLY A 1 86 ? -7.406 19.399 20.434 1.00 76.38 86 GLY A C 1
ATOM 720 O O . GLY A 1 86 ? -8.578 19.114 20.674 1.00 76.38 86 GLY A O 1
ATOM 721 N N . ASN A 1 87 ? -6.770 18.956 19.344 1.00 78.88 87 ASN A N 1
ATOM 722 C CA . ASN A 1 87 ? -7.390 18.093 18.339 1.00 78.88 87 ASN A CA 1
ATOM 723 C C . 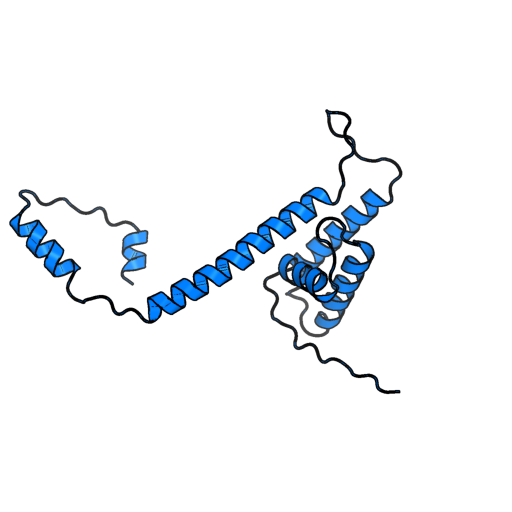ASN A 1 87 ? -7.310 16.621 18.744 1.00 78.88 87 ASN A C 1
ATOM 725 O O . ASN A 1 87 ? -6.308 16.171 19.298 1.00 78.88 87 ASN A O 1
ATOM 729 N N . GLU A 1 88 ? -8.364 15.870 18.439 1.00 78.81 88 GLU A N 1
ATOM 730 C CA . GLU A 1 88 ? -8.384 14.425 18.632 1.00 78.81 88 GLU A CA 1
ATOM 731 C C . GLU A 1 88 ? -7.478 13.739 17.604 1.00 78.81 88 GLU A C 1
ATOM 733 O O . GLU A 1 88 ? -7.657 13.920 16.399 1.00 78.81 88 GLU A O 1
ATOM 738 N N . ILE A 1 89 ? -6.518 12.945 18.077 1.00 79.94 89 ILE A N 1
ATOM 739 C CA . ILE A 1 89 ? -5.620 12.188 17.206 1.00 79.94 89 ILE A CA 1
ATOM 740 C C . ILE A 1 89 ? -6.307 10.869 16.847 1.00 79.94 89 ILE A C 1
ATOM 742 O O . ILE A 1 89 ? -6.516 10.023 17.722 1.00 79.94 89 ILE A O 1
ATOM 746 N N . ASP A 1 90 ? -6.640 10.662 15.567 1.00 82.69 90 ASP A N 1
ATOM 747 C CA . ASP A 1 90 ? -7.072 9.337 15.112 1.00 82.69 90 ASP A CA 1
ATOM 748 C C . ASP A 1 90 ? -5.863 8.382 15.186 1.00 82.69 90 ASP A C 1
ATOM 750 O O . ASP A 1 90 ? -4.874 8.583 14.473 1.00 82.69 90 ASP A O 1
ATOM 754 N N . PRO A 1 91 ? -5.909 7.314 16.008 1.00 84.06 91 PRO A N 1
ATOM 755 C CA . PRO A 1 91 ? -4.802 6.367 16.136 1.00 84.06 91 PRO A CA 1
ATOM 756 C C . PRO A 1 91 ? -4.495 5.609 14.833 1.00 84.06 91 PRO A C 1
ATOM 758 O O . PRO A 1 91 ? -3.488 4.904 14.766 1.00 84.06 91 PRO A O 1
ATOM 761 N N . ARG A 1 92 ? -5.359 5.710 13.815 1.00 86.50 92 ARG A N 1
ATOM 762 C CA . ARG A 1 92 ? -5.177 5.107 12.489 1.00 86.50 92 ARG A CA 1
ATOM 763 C C . ARG A 1 92 ? -4.384 5.991 11.528 1.00 86.50 92 ARG A C 1
ATOM 765 O O . ARG A 1 92 ? -3.927 5.465 10.519 1.00 86.50 92 ARG A O 1
ATOM 772 N N . GLN A 1 93 ? -4.201 7.281 11.818 1.00 89.00 93 GLN A N 1
ATOM 773 C CA . GLN A 1 93 ? -3.619 8.233 10.865 1.00 89.00 93 GLN A CA 1
ATOM 774 C C . GLN A 1 93 ? -2.233 7.793 10.369 1.00 89.00 93 GLN A C 1
ATOM 776 O O . GLN A 1 93 ? -2.013 7.690 9.168 1.00 89.00 93 GLN A O 1
ATOM 781 N N . GLU A 1 94 ? -1.340 7.413 11.288 1.00 89.56 94 GLU A N 1
ATOM 782 C CA . GLU A 1 94 ? 0.012 6.945 10.942 1.00 89.56 94 GLU A CA 1
ATOM 783 C C . GLU A 1 94 ? -0.014 5.719 10.011 1.00 89.56 94 GLU A C 1
ATOM 785 O O . GLU A 1 94 ? 0.829 5.567 9.127 1.00 89.56 94 GLU A O 1
ATOM 790 N N . LEU A 1 95 ? -0.986 4.824 10.210 1.00 90.12 95 LEU A N 1
ATOM 791 C CA . LEU A 1 95 ? -1.147 3.640 9.373 1.00 90.12 95 LEU A CA 1
ATOM 792 C C . LEU A 1 95 ? -1.629 4.026 7.970 1.00 90.12 95 LEU A C 1
ATOM 794 O O . LEU A 1 95 ? -1.098 3.511 6.991 1.00 90.12 95 LEU A O 1
ATOM 798 N N . ILE A 1 96 ? -2.610 4.926 7.880 1.00 91.06 96 ILE A N 1
ATOM 799 C CA . ILE A 1 96 ? -3.156 5.419 6.609 1.00 91.06 96 ILE A CA 1
ATOM 800 C C . ILE A 1 96 ? -2.052 6.070 5.775 1.00 91.06 96 ILE A C 1
ATOM 802 O O . ILE A 1 96 ? -1.894 5.732 4.602 1.00 91.06 96 ILE A O 1
ATOM 806 N N . ASP A 1 97 ? -1.245 6.934 6.392 1.00 92.44 97 ASP A N 1
ATOM 807 C CA . ASP A 1 97 ? -0.154 7.629 5.709 1.00 92.44 97 ASP A CA 1
ATOM 808 C C . ASP A 1 97 ? 0.861 6.633 5.121 1.00 92.44 97 ASP A C 1
ATOM 810 O O . ASP A 1 97 ? 1.247 6.750 3.958 1.00 92.44 97 ASP A O 1
ATOM 814 N N . LYS A 1 98 ? 1.217 5.586 5.880 1.00 92.12 98 LYS A N 1
ATOM 815 C CA . LYS A 1 98 ? 2.117 4.517 5.413 1.00 92.12 98 LYS A CA 1
ATOM 816 C C . LYS A 1 98 ? 1.525 3.684 4.275 1.00 92.12 98 LYS A C 1
ATOM 818 O O . LYS A 1 98 ? 2.254 3.311 3.360 1.00 92.12 98 LYS A O 1
ATOM 823 N N . ILE A 1 99 ? 0.220 3.399 4.303 1.00 91.31 99 ILE A N 1
ATOM 824 C CA . ILE A 1 99 ? -0.463 2.683 3.210 1.00 91.31 99 ILE A CA 1
ATOM 825 C C . ILE A 1 99 ? -0.423 3.516 1.929 1.00 91.31 99 ILE A C 1
ATOM 827 O O . ILE A 1 99 ? -0.098 2.990 0.866 1.00 91.31 99 ILE A O 1
ATOM 831 N N . LEU A 1 100 ? -0.736 4.810 2.024 1.00 93.12 100 LEU A N 1
ATOM 832 C CA . LEU A 1 100 ? -0.717 5.721 0.879 1.00 93.12 100 LEU A CA 1
ATOM 833 C C . LEU A 1 100 ? 0.694 5.878 0.309 1.00 93.12 100 LEU A C 1
ATOM 835 O O . LEU A 1 100 ? 0.873 5.866 -0.909 1.00 93.12 100 LEU A O 1
ATOM 839 N N . GLU A 1 101 ? 1.698 5.985 1.178 1.00 94.88 101 GLU A N 1
ATOM 840 C CA . GLU A 1 101 ? 3.095 6.046 0.766 1.00 94.88 101 GLU A CA 1
ATOM 841 C C . GLU A 1 101 ? 3.523 4.771 0.033 1.00 94.88 101 GLU A C 1
ATOM 843 O O . GLU A 1 101 ? 4.064 4.857 -1.072 1.00 94.88 101 GLU A O 1
ATOM 848 N N . TYR A 1 102 ? 3.225 3.598 0.600 1.00 94.12 102 TYR A N 1
ATOM 849 C CA . TYR A 1 102 ? 3.527 2.317 -0.034 1.00 94.12 102 TYR A CA 1
ATOM 850 C C . TYR A 1 102 ? 2.824 2.178 -1.388 1.00 94.12 102 TYR A C 1
ATOM 852 O O . TYR A 1 102 ? 3.470 1.842 -2.378 1.00 94.12 102 TYR A O 1
ATOM 860 N N . LYS A 1 103 ? 1.528 2.512 -1.462 1.00 92.50 103 LYS A N 1
ATOM 861 C CA . LYS A 1 103 ? 0.753 2.487 -2.709 1.00 92.50 103 LYS A CA 1
ATOM 862 C C . LYS A 1 103 ? 1.402 3.351 -3.793 1.00 92.50 103 LYS A C 1
ATOM 864 O O . LYS A 1 103 ? 1.595 2.876 -4.907 1.00 92.50 103 LYS A O 1
ATOM 869 N N . ARG A 1 104 ? 1.808 4.578 -3.455 1.00 94.69 104 ARG A N 1
ATOM 870 C CA . ARG A 1 104 ? 2.481 5.488 -4.394 1.00 94.69 104 ARG A CA 1
ATOM 871 C C . ARG A 1 104 ? 3.776 4.889 -4.945 1.00 94.69 104 ARG A C 1
ATOM 873 O O . ARG A 1 104 ? 4.045 5.004 -6.135 1.00 94.69 104 ARG A O 1
ATOM 880 N N . PHE A 1 105 ? 4.592 4.269 -4.092 1.00 94.94 105 PHE A N 1
ATOM 881 C CA . PHE A 1 105 ? 5.824 3.622 -4.546 1.00 94.94 105 PHE A CA 1
ATOM 882 C C . PHE A 1 105 ? 5.551 2.358 -5.358 1.00 94.94 105 PHE A C 1
ATOM 884 O O . PHE A 1 105 ? 6.245 2.127 -6.340 1.00 94.94 105 PHE A O 1
ATOM 891 N N . LYS A 1 106 ? 4.527 1.576 -5.006 1.00 91.25 106 LYS A N 1
ATOM 892 C CA . LYS A 1 106 ? 4.106 0.409 -5.787 1.00 91.25 106 LYS A CA 1
ATOM 893 C C . LYS A 1 106 ? 3.689 0.813 -7.203 1.00 91.25 106 LYS A C 1
ATOM 895 O O . LYS A 1 106 ? 4.161 0.216 -8.163 1.00 91.25 106 LYS A O 1
ATOM 900 N N . GLU A 1 107 ? 2.877 1.860 -7.337 1.00 93.62 107 GLU A N 1
ATOM 901 C CA . GLU A 1 107 ? 2.469 2.413 -8.636 1.00 93.62 107 GLU A CA 1
ATOM 902 C C . GLU A 1 107 ? 3.675 2.933 -9.434 1.00 93.62 107 GLU A C 1
ATOM 904 O O . GLU A 1 107 ? 3.855 2.561 -10.593 1.00 93.62 107 GLU A O 1
ATOM 909 N N . ALA A 1 108 ? 4.562 3.704 -8.798 1.00 95.75 108 ALA A N 1
ATOM 910 C CA . ALA A 1 108 ? 5.778 4.200 -9.444 1.00 95.75 108 ALA A CA 1
ATOM 911 C C . ALA A 1 108 ? 6.706 3.066 -9.919 1.00 95.75 108 ALA A C 1
ATOM 913 O O . ALA A 1 108 ? 7.303 3.166 -10.989 1.00 95.75 108 ALA A O 1
ATOM 914 N N . SER A 1 109 ? 6.818 1.975 -9.157 1.00 94.00 109 SER A N 1
ATOM 915 C CA . SER A 1 109 ? 7.603 0.798 -9.548 1.00 94.00 109 SER A CA 1
ATOM 916 C C . SER A 1 109 ? 7.043 0.123 -10.800 1.00 94.00 109 SER A C 1
ATOM 918 O O . SER A 1 109 ? 7.821 -0.292 -11.658 1.00 94.00 109 SER A O 1
ATOM 920 N N . VAL A 1 110 ? 5.714 0.055 -10.941 1.00 93.44 110 VAL A N 1
ATOM 921 C CA . VAL A 1 110 ? 5.065 -0.473 -12.153 1.00 93.44 110 VAL A CA 1
ATOM 922 C C . VAL A 1 110 ? 5.381 0.414 -13.358 1.00 93.44 110 VAL A C 1
ATOM 924 O O . VAL A 1 110 ? 5.827 -0.090 -14.386 1.00 93.44 110 VAL A O 1
ATOM 927 N N . GLU A 1 111 ? 5.256 1.737 -13.217 1.00 95.44 111 GLU A N 1
ATOM 928 C CA . GLU A 1 111 ? 5.618 2.674 -14.289 1.00 95.44 111 GLU A CA 1
ATOM 929 C C . GLU A 1 111 ? 7.101 2.563 -14.680 1.00 95.44 111 GLU A C 1
ATOM 931 O O . GLU A 1 111 ? 7.455 2.602 -15.861 1.00 95.44 111 GLU A O 1
ATOM 936 N N . MET A 1 112 ? 7.995 2.402 -13.699 1.00 95.50 112 MET A N 1
ATOM 937 C CA . MET A 1 112 ? 9.423 2.213 -13.955 1.00 95.50 112 MET A CA 1
ATOM 938 C C . MET A 1 112 ? 9.718 0.899 -14.684 1.00 95.50 112 MET A C 1
ATOM 940 O O . MET A 1 112 ? 10.588 0.892 -15.556 1.00 95.50 112 MET A O 1
ATOM 944 N N . ALA A 1 113 ? 8.999 -0.181 -14.370 1.00 95.06 113 ALA A N 1
ATOM 945 C CA . ALA A 1 113 ? 9.136 -1.461 -15.063 1.00 95.06 113 ALA A CA 1
ATOM 946 C C . ALA A 1 113 ? 8.746 -1.344 -16.548 1.00 95.06 113 ALA A C 1
ATOM 948 O O . ALA A 1 113 ? 9.448 -1.861 -17.420 1.00 95.06 113 ALA A O 1
ATOM 949 N N . ASP A 1 114 ? 7.695 -0.583 -16.863 1.00 95.44 114 ASP A N 1
ATOM 950 C CA . ASP A 1 114 ? 7.311 -0.306 -18.251 1.00 95.44 114 ASP A CA 1
ATOM 951 C C . ASP A 1 114 ? 8.393 0.502 -18.989 1.00 95.44 114 ASP A C 1
ATOM 953 O O . ASP A 1 114 ? 8.765 0.188 -20.126 1.00 95.44 114 ASP A O 1
ATOM 957 N N . MET A 1 115 ? 8.960 1.522 -18.335 1.00 95.19 115 MET A N 1
ATOM 958 C CA . MET A 1 115 ? 10.074 2.297 -18.896 1.00 95.19 115 MET A CA 1
ATOM 959 C C . MET A 1 115 ? 11.326 1.437 -19.112 1.00 95.19 115 MET A C 1
ATOM 961 O O . MET A 1 115 ? 12.027 1.607 -20.116 1.00 95.19 115 MET A O 1
ATOM 965 N N . GLU A 1 116 ? 11.620 0.521 -18.189 1.00 95.00 116 GLU A N 1
ATOM 966 C CA . GLU A 1 116 ? 12.710 -0.444 -18.315 1.00 95.00 116 GLU A CA 1
ATOM 967 C C . GLU A 1 116 ? 12.494 -1.352 -19.528 1.00 95.00 116 GLU A C 1
ATOM 969 O O . GLU A 1 116 ? 13.398 -1.476 -20.357 1.00 95.00 116 GLU A O 1
ATOM 974 N N . ALA A 1 117 ? 1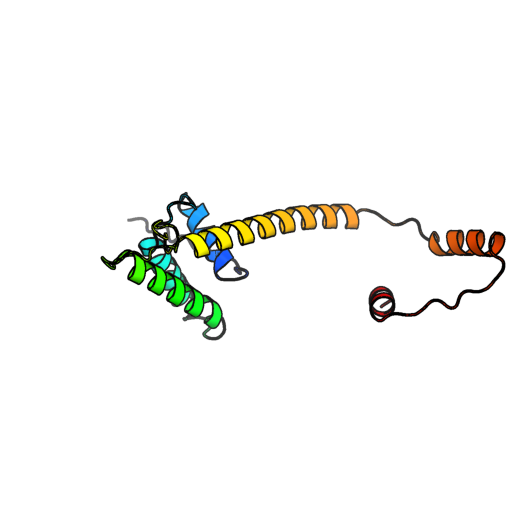1.294 -1.916 -19.687 1.00 95.00 117 ALA A N 1
ATOM 975 C CA . ALA A 1 117 ? 10.952 -2.774 -20.816 1.00 95.00 117 ALA A CA 1
ATOM 976 C C . ALA A 1 117 ? 11.116 -2.041 -22.158 1.00 95.00 117 ALA A C 1
ATOM 978 O O . ALA A 1 117 ? 11.731 -2.564 -23.093 1.00 95.00 117 ALA A O 1
ATOM 979 N N . ILE A 1 118 ? 10.648 -0.790 -22.242 1.00 94.75 118 ILE A N 1
ATOM 980 C CA . ILE A 1 118 ? 10.849 0.068 -23.419 1.00 94.75 118 ILE A CA 1
ATOM 981 C C . ILE A 1 118 ? 12.341 0.278 -23.688 1.00 94.75 118 ILE A C 1
ATOM 983 O O . ILE A 1 118 ? 12.797 0.166 -24.829 1.00 94.75 118 ILE A O 1
ATOM 987 N N . ARG A 1 119 ? 13.123 0.559 -22.645 1.00 92.12 119 ARG A N 1
ATOM 988 C CA . ARG A 1 119 ? 14.563 0.790 -22.763 1.00 92.12 119 ARG A CA 1
ATOM 989 C C . ARG A 1 119 ? 15.330 -0.467 -23.167 1.00 92.12 119 ARG A C 1
ATOM 991 O O . ARG A 1 119 ? 16.296 -0.340 -23.915 1.00 92.12 119 ARG A O 1
ATOM 998 N N . MET A 1 120 ? 14.916 -1.653 -22.724 1.00 92.31 120 MET A N 1
ATOM 999 C CA . MET A 1 120 ? 15.518 -2.927 -23.135 1.00 92.31 120 MET A CA 1
ATOM 1000 C C . MET A 1 120 ? 15.352 -3.194 -24.635 1.00 92.31 120 MET A C 1
ATOM 1002 O O . MET A 1 120 ? 16.223 -3.813 -25.242 1.00 92.31 120 MET A O 1
ATOM 1006 N N . MET A 1 121 ? 14.283 -2.685 -25.254 1.00 92.75 121 MET A N 1
ATOM 1007 C CA . MET A 1 121 ? 14.085 -2.772 -26.706 1.00 92.75 121 MET A CA 1
ATOM 1008 C C . MET A 1 121 ? 14.964 -1.790 -27.501 1.00 92.75 121 MET A C 1
ATOM 1010 O O . MET A 1 121 ? 15.082 -1.914 -28.721 1.00 92.75 121 MET A O 1
ATOM 1014 N N . MET A 1 122 ? 15.597 -0.813 -26.843 1.00 90.19 122 MET A N 1
ATOM 1015 C CA . MET A 1 122 ? 16.466 0.165 -27.496 1.00 90.19 122 MET A CA 1
ATOM 1016 C C . MET A 1 122 ? 17.916 -0.324 -27.546 1.00 90.19 122 MET A C 1
ATOM 1018 O O . MET A 1 122 ? 18.566 -0.534 -26.523 1.00 90.19 122 MET A O 1
ATOM 1022 N N . VAL A 1 123 ? 18.480 -0.408 -28.751 1.00 84.25 123 VAL A N 1
ATOM 1023 C CA . VAL A 1 123 ? 19.909 -0.680 -28.941 1.00 84.25 123 VAL A CA 1
ATOM 1024 C C . VAL A 1 123 ? 20.673 0.640 -28.931 1.00 84.25 123 VAL A C 1
ATOM 1026 O O . VAL A 1 123 ? 20.398 1.545 -29.719 1.00 84.25 123 VAL A O 1
ATOM 1029 N N . LYS A 1 124 ? 21.665 0.764 -28.046 1.00 77.44 124 LYS A N 1
ATOM 1030 C CA . LYS A 1 124 ? 22.574 1.915 -28.075 1.00 77.44 124 LYS A CA 1
ATOM 1031 C C . LYS A 1 124 ? 23.413 1.863 -29.347 1.00 77.44 124 LYS A C 1
ATOM 1033 O O . LYS A 1 124 ? 23.976 0.819 -29.671 1.00 77.44 124 LYS A O 1
ATOM 1038 N N . ARG A 1 125 ? 23.568 3.004 -30.024 1.00 73.56 125 ARG A N 1
ATOM 1039 C CA . ARG A 1 125 ? 24.579 3.144 -31.078 1.00 73.56 125 ARG A CA 1
ATOM 1040 C C . ARG A 1 125 ? 25.949 2.862 -30.455 1.00 73.56 125 ARG A 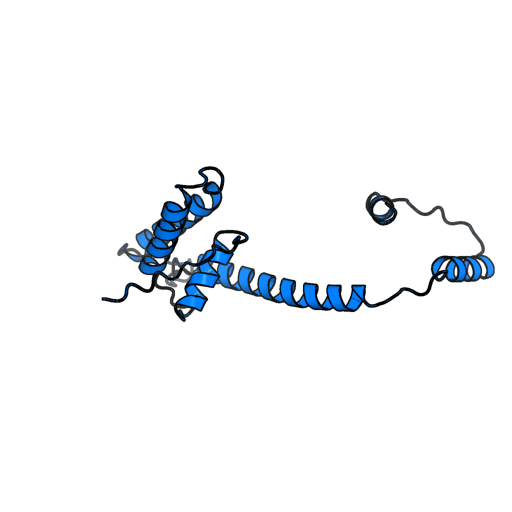C 1
ATOM 1042 O O . ARG A 1 125 ? 26.350 3.544 -29.511 1.00 73.56 125 ARG A O 1
ATOM 1049 N N . GLY A 1 126 ? 26.630 1.826 -30.941 1.00 76.56 126 GLY A N 1
ATOM 1050 C CA . GLY A 1 126 ? 28.003 1.526 -30.539 1.00 76.56 126 GLY A CA 1
ATOM 1051 C C . GLY A 1 126 ? 28.946 2.689 -30.865 1.00 76.56 126 GLY A C 1
ATOM 1052 O O . GLY A 1 126 ? 28.600 3.576 -31.640 1.00 76.56 126 GLY A O 1
ATOM 1053 N N . ASN A 1 127 ? 30.141 2.679 -30.273 1.00 69.50 127 ASN A N 1
ATOM 1054 C CA . ASN A 1 127 ? 31.217 3.648 -30.528 1.00 69.50 127 ASN A CA 1
ATOM 1055 C C . ASN A 1 127 ? 30.995 5.113 -30.101 1.00 69.50 127 ASN A C 1
ATOM 1057 O O . ASN A 1 127 ? 31.914 5.905 -30.269 1.00 69.50 127 ASN A O 1
ATOM 1061 N N . LEU A 1 128 ? 29.875 5.484 -29.465 1.00 68.88 128 LEU A N 1
ATOM 1062 C CA . LEU A 1 128 ? 29.641 6.874 -29.023 1.00 68.88 128 LEU A CA 1
ATOM 1063 C C . LEU A 1 128 ? 30.746 7.408 -28.090 1.00 68.88 128 LEU A C 1
ATOM 1065 O O . LEU A 1 128 ? 31.143 8.560 -28.194 1.00 68.88 128 LEU A O 1
ATOM 1069 N N . GLN A 1 129 ? 31.251 6.577 -27.173 1.00 68.81 129 GLN A N 1
ATOM 1070 C CA . GLN A 1 129 ? 32.337 6.975 -26.267 1.00 68.81 129 GLN A CA 1
ATOM 1071 C C . GLN A 1 129 ? 33.666 7.172 -26.994 1.00 68.81 129 GLN A C 1
ATOM 1073 O O . GLN A 1 129 ? 34.381 8.108 -26.663 1.00 68.81 129 GLN A O 1
ATOM 1078 N N . ASN A 1 130 ? 33.966 6.331 -27.987 1.00 68.38 130 ASN A N 1
ATOM 1079 C CA . ASN A 1 130 ? 35.156 6.495 -28.816 1.00 68.38 130 ASN A CA 1
ATOM 1080 C C . ASN A 1 130 ? 35.042 7.770 -29.655 1.00 68.38 130 ASN A C 1
ATOM 1082 O O . ASN A 1 130 ? 35.964 8.565 -29.644 1.00 68.38 130 ASN A O 1
ATOM 1086 N N . GLU A 1 131 ? 33.890 8.026 -30.281 1.00 67.44 131 GLU A N 1
ATOM 1087 C CA . GLU A 1 131 ? 33.641 9.264 -31.034 1.00 67.44 131 GLU A CA 1
ATOM 1088 C C . GLU A 1 131 ? 33.779 10.515 -30.150 1.00 67.44 131 GLU A C 1
ATOM 1090 O O . GLU A 1 131 ? 34.441 11.471 -30.537 1.00 67.44 131 GLU A O 1
ATOM 1095 N N . LEU A 1 132 ? 33.207 10.506 -28.941 1.00 68.56 132 LEU A N 1
ATOM 1096 C CA . LEU A 1 132 ? 33.327 11.616 -27.988 1.00 68.56 132 LEU A CA 1
ATOM 1097 C C . LEU A 1 132 ? 34.759 11.797 -27.466 1.00 68.56 132 LEU A C 1
ATOM 1099 O O . LEU A 1 132 ? 35.172 12.930 -27.239 1.00 68.56 132 LEU A O 1
ATOM 1103 N N . ALA A 1 133 ? 35.506 10.706 -27.277 1.00 69.06 133 ALA A N 1
ATOM 1104 C CA . ALA A 1 133 ? 36.913 10.755 -26.896 1.00 69.06 133 ALA A CA 1
ATOM 1105 C C . ALA A 1 133 ? 37.773 11.321 -28.030 1.00 69.06 133 ALA A C 1
ATOM 1107 O O . ALA A 1 133 ? 38.568 12.214 -27.775 1.00 69.06 133 ALA A O 1
ATOM 1108 N N . THR A 1 134 ? 37.554 10.895 -29.278 1.00 66.50 134 THR A N 1
ATOM 1109 C CA . THR A 1 134 ? 38.255 11.437 -30.452 1.00 66.50 134 THR A CA 1
ATOM 1110 C C . THR A 1 134 ? 37.950 12.925 -30.647 1.00 66.50 134 THR A C 1
ATOM 1112 O O . THR A 1 134 ? 38.865 13.715 -30.837 1.00 66.50 134 THR A O 1
ATOM 1115 N N . ILE A 1 135 ? 36.686 13.342 -30.503 1.00 66.56 135 ILE A N 1
ATOM 1116 C CA . ILE A 1 135 ? 36.288 14.762 -30.573 1.00 66.56 135 ILE A CA 1
ATOM 1117 C C . ILE A 1 135 ? 36.889 15.572 -29.408 1.00 66.56 135 ILE A C 1
ATOM 1119 O O . ILE A 1 135 ? 37.279 16.727 -29.584 1.00 66.56 135 ILE A O 1
ATOM 1123 N N . GLY A 1 136 ? 36.963 14.978 -28.212 1.00 62.84 136 GLY A N 1
ATOM 1124 C CA . GLY A 1 136 ? 37.563 15.588 -27.024 1.00 62.84 136 GLY A CA 1
ATOM 1125 C C . GLY A 1 136 ? 39.086 15.724 -27.112 1.00 62.84 136 GLY A C 1
ATOM 1126 O O . GLY A 1 136 ? 39.619 16.749 -26.699 1.00 62.84 136 GLY A O 1
ATOM 1127 N N . GLU A 1 137 ? 39.776 14.740 -27.694 1.00 60.78 137 GLU A N 1
ATOM 1128 C CA . GLU A 1 137 ? 41.219 14.774 -27.975 1.00 60.78 137 GLU A CA 1
ATOM 1129 C C . GLU A 1 137 ? 41.568 15.799 -29.061 1.00 60.78 137 GLU A C 1
ATOM 1131 O O . GLU A 1 137 ? 42.569 16.499 -28.934 1.00 60.78 137 GLU A O 1
ATOM 1136 N N . GLU A 1 138 ? 40.726 15.958 -30.088 1.00 56.00 138 GLU A N 1
ATOM 1137 C CA . GLU A 1 138 ? 40.894 17.006 -31.108 1.00 56.00 138 GLU A CA 1
ATOM 1138 C C . GLU A 1 138 ? 40.687 18.429 -30.553 1.00 56.00 138 GLU A C 1
ATOM 1140 O O . GLU A 1 138 ? 41.150 19.397 -31.156 1.00 56.00 138 GLU A O 1
ATOM 1145 N N . SER A 1 139 ? 40.013 18.568 -29.405 1.00 56.44 139 SER A N 1
ATOM 1146 C CA . SER A 1 139 ? 39.582 19.863 -28.855 1.00 56.44 139 SER A CA 1
ATOM 1147 C C . SER A 1 139 ? 40.240 20.256 -27.521 1.00 56.44 139 SER A C 1
ATOM 1149 O O . SER A 1 139 ? 40.015 21.374 -27.055 1.00 56.44 139 SER A O 1
ATOM 1151 N N . GLY A 1 140 ? 41.016 19.376 -26.877 1.00 49.50 140 GLY A N 1
ATOM 1152 C CA . GLY A 1 140 ? 41.490 19.564 -25.501 1.00 49.50 140 GLY A CA 1
ATOM 1153 C C . GLY A 1 140 ? 43.010 19.526 -25.342 1.00 49.50 140 GLY A C 1
ATOM 1154 O O . GLY A 1 140 ? 43.619 18.460 -25.378 1.00 49.50 140 GLY A O 1
ATOM 1155 N N . GLU A 1 141 ? 43.625 20.678 -25.063 1.00 47.34 141 GLU A N 1
ATOM 1156 C CA . GLU A 1 141 ? 44.946 20.724 -24.429 1.00 47.34 141 GLU A CA 1
ATOM 1157 C C . GLU A 1 141 ? 44.814 20.345 -22.943 1.00 47.34 141 GLU A C 1
ATOM 1159 O O . GLU A 1 141 ? 44.139 21.033 -22.181 1.00 47.34 141 GLU A O 1
ATOM 1164 N N . GLY A 1 142 ? 45.506 19.285 -22.515 1.00 49.50 142 GLY A N 1
ATOM 1165 C CA . GLY A 1 142 ? 45.746 18.998 -21.096 1.00 49.50 142 GLY A CA 1
ATOM 1166 C C . GLY A 1 142 ? 44.946 17.824 -20.531 1.00 49.50 142 GLY A C 1
ATOM 1167 O O . GLY A 1 142 ? 43.753 17.903 -20.267 1.00 49.50 142 GLY A O 1
ATOM 1168 N N . THR A 1 143 ? 45.648 16.718 -20.299 1.00 52.97 143 THR A N 1
ATOM 1169 C CA . THR A 1 143 ? 45.152 15.491 -19.670 1.00 52.97 143 THR A CA 1
ATOM 1170 C C . THR A 1 143 ? 44.653 15.742 -18.239 1.00 52.97 143 THR A C 1
ATOM 1172 O O . THR A 1 143 ? 45.456 15.975 -17.335 1.00 52.97 143 THR A O 1
ATOM 1175 N N . GLU A 1 144 ? 43.347 15.610 -17.992 1.00 54.19 144 GLU A N 1
ATOM 1176 C CA . GLU A 1 144 ? 42.806 15.505 -16.631 1.00 54.19 144 GLU A CA 1
ATOM 1177 C C . GLU A 1 144 ? 42.747 14.037 -16.178 1.00 54.19 144 GLU A C 1
ATOM 1179 O O . GLU A 1 144 ? 42.139 13.175 -16.817 1.00 54.19 144 GLU A O 1
ATOM 1184 N N . ILE A 1 145 ? 43.375 13.742 -15.038 1.00 61.62 145 ILE A N 1
ATOM 1185 C CA . ILE A 1 145 ? 43.305 12.439 -14.370 1.00 61.62 145 ILE A CA 1
ATOM 1186 C C . ILE A 1 145 ? 41.865 12.235 -13.882 1.00 61.62 145 ILE A C 1
ATOM 1188 O O . ILE A 1 145 ? 41.428 12.867 -12.920 1.00 61.62 145 ILE A O 1
ATOM 1192 N N . GLN A 1 146 ? 41.109 11.340 -14.520 1.00 63.28 146 GLN A N 1
ATOM 1193 C CA . GLN A 1 146 ? 39.758 11.021 -14.063 1.00 63.28 146 GLN A CA 1
ATOM 1194 C C . GLN A 1 146 ? 39.806 10.308 -12.709 1.00 63.28 146 GLN A C 1
ATOM 1196 O O . GLN A 1 146 ? 40.284 9.180 -12.602 1.00 63.28 146 GLN A O 1
ATOM 1201 N N . ALA A 1 147 ? 39.227 10.927 -11.679 1.00 64.38 147 ALA A N 1
ATOM 1202 C CA . ALA A 1 147 ? 38.978 10.259 -10.408 1.00 64.38 147 ALA A CA 1
ATOM 1203 C C . ALA A 1 147 ? 38.074 9.028 -10.637 1.00 64.38 147 ALA A C 1
ATOM 1205 O O . ALA A 1 147 ? 36.912 9.147 -11.061 1.00 64.38 147 ALA A O 1
ATOM 1206 N N . ILE A 1 148 ? 38.628 7.838 -10.398 1.00 69.00 148 ILE A N 1
ATOM 1207 C CA . ILE A 1 148 ? 37.904 6.565 -10.432 1.00 69.00 148 ILE A CA 1
ATOM 1208 C C . ILE A 1 148 ? 37.174 6.423 -9.095 1.00 69.00 148 ILE A C 1
ATOM 1210 O O . ILE A 1 148 ? 37.793 6.444 -8.035 1.00 69.00 148 ILE A O 1
ATOM 1214 N N . THR A 1 149 ? 35.849 6.292 -9.142 1.00 78.00 149 THR A N 1
ATOM 1215 C CA . THR A 1 149 ? 35.012 6.047 -7.960 1.00 78.00 149 THR A CA 1
ATOM 1216 C C . THR A 1 149 ? 34.482 4.618 -7.980 1.00 78.00 149 THR A C 1
ATOM 1218 O O . THR A 1 149 ? 34.330 4.022 -9.048 1.00 78.00 149 THR A O 1
ATOM 1221 N N . MET A 1 150 ? 34.147 4.073 -6.807 1.00 77.06 150 MET A N 1
ATOM 1222 C CA . MET A 1 150 ? 33.561 2.731 -6.679 1.00 77.06 150 MET A CA 1
ATOM 1223 C C . MET A 1 150 ? 32.313 2.559 -7.567 1.00 77.06 150 MET A C 1
ATOM 1225 O O . MET A 1 150 ? 32.152 1.525 -8.205 1.00 77.06 150 MET A O 1
ATOM 1229 N N . PHE A 1 151 ? 31.495 3.609 -7.709 1.00 76.06 151 PHE A N 1
ATOM 1230 C CA . PHE A 1 151 ? 30.344 3.635 -8.619 1.00 76.06 151 PHE A CA 1
ATOM 1231 C C . PHE A 1 151 ? 30.731 3.466 -10.100 1.00 76.06 151 PHE A C 1
ATOM 1233 O O . PHE A 1 151 ? 30.071 2.728 -10.828 1.00 76.06 151 PHE A O 1
ATOM 1240 N N . LYS A 1 152 ? 31.810 4.120 -10.562 1.00 71.69 152 LYS A N 1
ATOM 1241 C CA . LYS A 1 152 ? 32.308 3.951 -11.941 1.00 71.69 152 LYS A CA 1
ATOM 1242 C C . LYS A 1 152 ? 32.814 2.530 -12.179 1.00 71.69 152 LYS A C 1
ATOM 1244 O O . LYS A 1 152 ? 32.588 1.989 -13.254 1.00 71.69 152 LYS A O 1
ATOM 1249 N N . LEU A 1 153 ? 33.458 1.944 -11.170 1.00 75.19 153 LEU A N 1
ATOM 1250 C CA . LEU A 1 153 ? 33.956 0.572 -11.205 1.00 75.19 153 LEU A CA 1
ATOM 1251 C C . LEU A 1 153 ? 32.784 -0.422 -11.292 1.00 75.19 153 LEU A C 1
ATOM 1253 O O . LEU A 1 153 ? 32.760 -1.242 -12.197 1.00 75.19 153 LEU A O 1
ATOM 1257 N N . MET A 1 154 ? 31.752 -0.259 -10.458 1.00 76.62 154 MET A N 1
ATOM 1258 C CA . MET A 1 154 ? 30.545 -1.102 -10.463 1.00 76.62 154 MET A CA 1
ATOM 1259 C C . MET A 1 154 ? 29.715 -0.998 -11.753 1.00 76.62 154 MET A C 1
ATOM 1261 O O . MET A 1 154 ? 28.959 -1.900 -12.063 1.00 76.62 154 MET A O 1
ATOM 1265 N N . LYS A 1 155 ? 29.824 0.101 -12.507 1.00 75.19 155 LYS A N 1
ATOM 1266 C CA . LYS A 1 155 ? 29.128 0.260 -13.794 1.00 75.19 155 LYS A CA 1
ATOM 1267 C C . LYS A 1 155 ? 29.844 -0.445 -14.956 1.00 75.19 155 LYS A C 1
ATOM 1269 O O . LYS A 1 155 ? 29.239 -0.636 -16.009 1.00 75.19 155 LYS A O 1
ATOM 1274 N N . ALA A 1 156 ? 31.139 -0.719 -14.808 1.00 74.50 156 ALA A N 1
ATOM 1275 C CA . ALA A 1 156 ? 31.971 -1.303 -15.858 1.00 74.50 156 ALA A CA 1
ATOM 1276 C C . ALA A 1 156 ? 32.004 -2.840 -15.820 1.00 74.50 156 ALA A C 1
ATOM 1278 O O . ALA A 1 156 ? 32.265 -3.447 -16.858 1.00 74.50 156 ALA A O 1
ATOM 1279 N N . PHE A 1 157 ? 31.757 -3.433 -14.648 1.00 57.69 157 PHE A N 1
ATOM 1280 C CA . PHE A 1 157 ? 31.608 -4.874 -14.427 1.00 57.69 157 PHE A CA 1
ATOM 1281 C C . PHE A 1 157 ? 30.130 -5.257 -14.366 1.00 57.69 157 PHE A C 1
ATOM 1283 O O . PHE A 1 157 ? 29.815 -6.385 -14.802 1.00 57.69 157 PHE A O 1
#